Protein AF-A0AAV0USW1-F1 (afdb_monomer)

Radius of gyration: 20.52 Å; Cα contacts (8 Å, |Δi|>4): 85; chains: 1; bound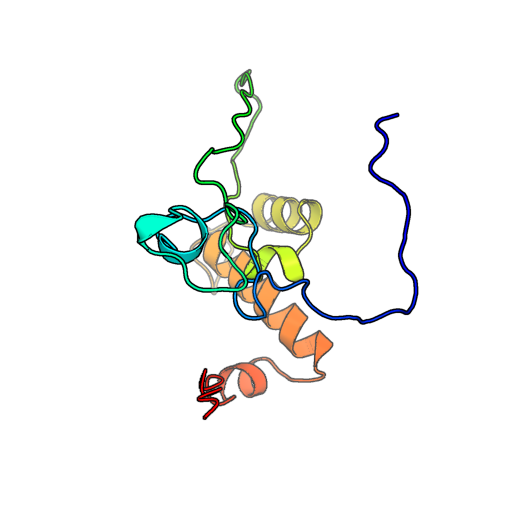ing box: 44×42×53 Å

Foldseek 3Di:
DDDPPDDDDDDDPDQDADVVPHSDQEDPDPVCQADLVNHDPPRSHNRHDPDDDDDDDDDPPPDDDDDDDDCLLCVQAPPVNLVVLVVPDDCVPDPDDNDSVVVSVVVSLCSVCVVVVHDSVVSVPDDDPPPDPPDD

pLDDT: mean 76.7, std 19.12, range [31.19, 97.0]

Solvent-accessible surface area (backbone atoms only — not comparable to full-atom values): 9168 Å² total; per-residue (Å²): 138,76,96,79,87,74,85,82,84,78,92,66,95,62,82,72,42,50,95,80,72,41,75,58,61,58,53,85,75,67,52,42,36,51,37,54,92,62,26,56,91,89,44,57,56,66,68,42,42,75,78,77,89,84,83,89,80,87,82,88,75,81,77,89,82,84,91,85,77,59,62,86,44,58,79,70,39,51,74,67,55,52,51,51,53,53,74,67,60,47,59,91,78,42,90,86,44,82,44,63,68,56,48,52,52,48,54,32,50,47,51,50,16,56,73,72,76,39,52,64,70,55,55,72,65,49,76,77,79,74,91,71,83,80,76,130

Secondary structure (DSSP, 8-state):
--TT-----S---S---BTTTBS-SB-S--GGGT-GGG--TT--S--SB-PPPP------S---------HHHHTTS-HHHHHHHHHH--TTT-SS-SSHHHHHHHHHHHHHHHHTT--HHHHHHSPP--------

Organism: NCBI:txid86335

Mean predicted aligned error: 12.47 Å

Structure (mmCIF, N/CA/C/O backbone):
data_AF-A0AAV0USW1-F1
#
_entry.id   AF-A0AAV0USW1-F1
#
loop_
_atom_site.group_PDB
_atom_site.id
_atom_site.type_symbol
_atom_site.label_atom_id
_atom_site.label_alt_id
_atom_site.label_comp_id
_atom_site.label_asym_id
_atom_site.label_entity_id
_atom_site.label_seq_id
_atom_site.pdbx_PDB_ins_code
_atom_site.Cartn_x
_atom_site.Cartn_y
_atom_site.Cartn_z
_atom_site.occupancy
_atom_site.B_iso_or_equiv
_atom_site.auth_seq_id
_atom_site.auth_comp_id
_atom_site.auth_asym_id
_atom_site.auth_atom_id
_atom_site.pdbx_PDB_model_num
ATOM 1 N N . MET A 1 1 ? -10.565 -3.787 -27.852 1.00 31.19 1 MET A N 1
ATOM 2 C CA . MET A 1 1 ? -9.927 -5.054 -27.437 1.00 31.19 1 MET A CA 1
ATOM 3 C C . MET A 1 1 ? -8.551 -5.078 -28.086 1.00 31.19 1 MET A C 1
ATOM 5 O O . MET A 1 1 ? -8.477 -5.213 -29.302 1.00 31.19 1 MET A O 1
ATOM 9 N N . SER A 1 2 ? -7.507 -4.747 -27.318 1.00 33.12 2 SER A N 1
ATOM 10 C CA . SER A 1 2 ? -6.118 -4.678 -27.805 1.00 33.12 2 SER A CA 1
ATOM 11 C C . SER A 1 2 ? -5.490 -6.071 -27.781 1.00 33.12 2 SER A C 1
ATOM 13 O O . SER A 1 2 ? -5.895 -6.920 -26.994 1.00 33.12 2 SER A O 1
ATOM 15 N N . LYS A 1 3 ? -4.544 -6.309 -28.684 1.00 37.09 3 LYS A N 1
ATOM 16 C CA . LYS A 1 3 ? -4.068 -7.619 -29.154 1.00 37.09 3 LYS A CA 1
ATOM 17 C C . LYS A 1 3 ? -3.085 -8.355 -28.223 1.00 37.09 3 LYS A C 1
ATOM 19 O O . LYS A 1 3 ? -2.380 -9.237 -28.701 1.00 37.09 3 LYS A O 1
ATOM 24 N N . ASP A 1 4 ? -3.078 -8.063 -26.926 1.00 45.19 4 ASP A N 1
ATOM 25 C CA . ASP A 1 4 ? -2.042 -8.576 -26.010 1.00 45.19 4 ASP A CA 1
ATOM 26 C C . ASP A 1 4 ? -2.502 -9.742 -25.108 1.00 45.19 4 ASP A C 1
ATOM 28 O O . ASP A 1 4 ? -1.702 -10.288 -24.353 1.00 45.19 4 ASP A O 1
ATOM 32 N N . ASP A 1 5 ? -3.752 -10.200 -25.243 1.00 50.03 5 ASP A N 1
ATOM 33 C CA . ASP A 1 5 ? -4.321 -11.305 -24.450 1.00 50.03 5 ASP A CA 1
ATOM 34 C C . ASP A 1 5 ? -4.258 -12.673 -25.165 1.00 50.03 5 ASP A C 1
ATOM 36 O O . ASP A 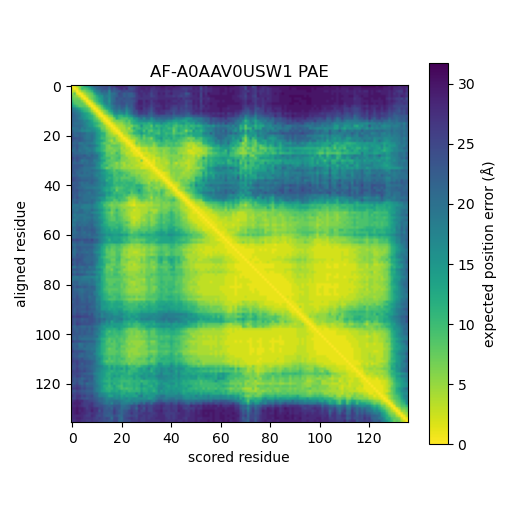1 5 ? -5.271 -13.363 -25.307 1.00 50.03 5 ASP A O 1
ATOM 40 N N . GLN A 1 6 ? -3.079 -13.113 -25.621 1.00 38.56 6 GLN A N 1
ATOM 41 C CA . GLN A 1 6 ? -2.879 -14.533 -25.958 1.00 38.56 6 GLN A CA 1
ATOM 42 C C . GLN A 1 6 ? -1.818 -15.195 -25.077 1.00 38.56 6 GLN A C 1
ATOM 44 O O . GLN A 1 6 ? -0.637 -14.860 -25.082 1.00 38.56 6 GLN A O 1
ATOM 49 N N . ALA A 1 7 ? -2.329 -16.151 -24.306 1.00 47.06 7 ALA A N 1
ATOM 50 C CA . ALA A 1 7 ? -1.695 -16.938 -23.270 1.00 47.06 7 ALA A CA 1
ATOM 51 C C . ALA A 1 7 ? -0.557 -17.848 -23.757 1.00 47.06 7 ALA A C 1
ATOM 53 O O . ALA A 1 7 ? -0.649 -18.491 -24.800 1.00 47.06 7 ALA A O 1
ATOM 54 N N . THR A 1 8 ? 0.423 -18.052 -22.879 1.00 35.53 8 THR A N 1
ATOM 55 C CA . THR A 1 8 ? 1.119 -19.339 -22.750 1.00 35.53 8 THR A CA 1
ATOM 56 C C . THR A 1 8 ? 0.731 -19.956 -21.415 1.00 35.53 8 THR A C 1
ATOM 58 O O . THR A 1 8 ? 0.905 -19.338 -20.366 1.00 35.53 8 THR A O 1
ATOM 61 N N . GLY A 1 9 ? 0.131 -21.143 -21.496 1.00 36.66 9 GLY A N 1
ATOM 62 C CA . GLY A 1 9 ? -0.351 -21.926 -20.369 1.00 36.66 9 GLY A CA 1
ATOM 63 C C . GLY A 1 9 ? 0.747 -22.590 -19.536 1.00 36.66 9 GLY A C 1
ATOM 64 O O . GLY A 1 9 ? 1.938 -22.410 -19.772 1.00 36.66 9 GLY A O 1
ATOM 65 N N . ALA A 1 10 ? 0.267 -23.411 -18.601 1.00 35.00 10 ALA A N 1
ATOM 66 C CA . ALA A 1 10 ? 0.944 -24.022 -17.457 1.00 35.00 10 ALA A CA 1
ATOM 67 C C . ALA A 1 10 ? 1.095 -23.071 -16.258 1.00 35.00 10 ALA A C 1
ATOM 69 O O . ALA A 1 10 ? 1.888 -22.134 -16.254 1.00 35.00 10 ALA A O 1
ATOM 70 N N . GLY A 1 11 ? 0.282 -23.340 -15.232 1.00 39.38 11 GLY A N 1
ATOM 71 C CA . GLY A 1 11 ? 0.249 -22.628 -13.962 1.00 39.38 11 GLY A CA 1
ATOM 72 C C . GLY A 1 11 ? 1.572 -22.720 -13.215 1.00 39.38 11 GLY A C 1
ATOM 73 O O . GLY A 1 11 ? 1.775 -23.606 -12.391 1.00 39.38 11 GLY A O 1
ATOM 74 N N . VAL A 1 12 ? 2.449 -21.759 -13.477 1.00 39.44 12 VAL A N 1
ATOM 75 C CA . VAL A 1 12 ? 3.525 -21.397 -12.566 1.00 39.44 12 VAL A CA 1
ATOM 76 C C . VAL A 1 12 ? 2.952 -20.316 -11.659 1.00 39.44 12 VAL A C 1
ATOM 78 O O . VAL A 1 12 ? 2.784 -19.170 -12.072 1.00 39.44 12 VAL A O 1
ATOM 81 N N . ILE A 1 13 ? 2.618 -20.688 -10.422 1.00 43.03 13 ILE A N 1
ATOM 82 C CA . ILE A 1 13 ? 2.372 -19.732 -9.338 1.00 43.03 13 ILE A CA 1
ATOM 83 C C . ILE A 1 13 ? 3.746 -19.145 -8.985 1.00 43.03 13 ILE A C 1
ATOM 85 O O . ILE A 1 13 ? 4.427 -19.601 -8.074 1.00 43.03 13 ILE A O 1
ATOM 89 N N . GLY A 1 14 ? 4.224 -18.216 -9.807 1.00 51.25 14 GLY A N 1
ATOM 90 C CA . GLY A 1 14 ? 5.539 -17.612 -9.676 1.00 51.25 14 GLY A CA 1
ATOM 91 C C . GLY A 1 14 ? 5.514 -16.184 -10.190 1.00 51.25 14 GLY A C 1
ATOM 92 O O . GLY A 1 14 ? 4.881 -15.879 -11.199 1.00 51.25 14 GLY A O 1
ATOM 93 N N . VAL A 1 15 ? 6.201 -15.294 -9.475 1.00 52.44 15 VAL A N 1
ATOM 94 C CA . VAL A 1 15 ? 6.327 -13.889 -9.865 1.00 52.44 15 VAL A CA 1
ATOM 95 C C . VAL A 1 15 ? 7.053 -13.821 -11.208 1.00 52.44 15 VAL A C 1
ATOM 97 O O . VAL A 1 15 ? 8.164 -14.338 -11.344 1.00 52.44 15 VAL A O 1
ATOM 100 N N . LYS A 1 16 ? 6.441 -13.186 -12.211 1.00 58.69 16 LYS A N 1
ATOM 101 C CA . LYS A 1 16 ? 7.072 -12.977 -13.519 1.00 58.69 16 LYS A CA 1
ATOM 102 C C . LYS A 1 16 ? 8.250 -12.014 -13.348 1.00 58.69 16 LYS A C 1
ATOM 104 O O . LYS A 1 16 ? 8.055 -10.812 -13.200 1.00 58.69 16 LYS A O 1
ATOM 109 N N . ARG A 1 17 ? 9.474 -12.549 -13.346 1.00 66.50 17 ARG A N 1
ATOM 110 C CA . ARG A 1 17 ? 10.710 -11.768 -13.205 1.00 66.50 17 ARG A CA 1
ATOM 111 C C . ARG A 1 17 ? 11.287 -11.392 -14.567 1.00 66.50 17 ARG A C 1
ATOM 113 O O . ARG A 1 17 ? 11.530 -12.246 -15.415 1.00 66.50 17 ARG A O 1
ATOM 120 N N . ILE A 1 18 ? 11.561 -10.111 -14.751 1.00 60.16 18 ILE A N 1
ATOM 121 C CA . ILE A 1 18 ? 12.366 -9.563 -15.837 1.00 60.16 18 ILE A CA 1
ATOM 122 C C . ILE A 1 18 ? 13.824 -9.935 -15.593 1.00 60.16 18 ILE A C 1
ATOM 124 O O . ILE A 1 18 ? 14.333 -9.792 -14.480 1.00 60.16 18 ILE A O 1
ATOM 128 N N . ALA A 1 19 ? 14.494 -10.430 -16.635 1.00 58.25 19 ALA A N 1
ATOM 129 C CA . ALA A 1 19 ? 15.890 -10.857 -16.564 1.00 58.25 19 ALA A CA 1
ATOM 130 C C . ALA A 1 19 ? 16.190 -11.899 -15.464 1.00 58.25 19 ALA A C 1
ATOM 132 O O . ALA A 1 19 ? 17.321 -12.009 -15.007 1.00 58.25 19 ALA A O 1
ATOM 133 N N . GLY A 1 20 ? 15.174 -12.638 -15.001 1.00 60.59 20 GLY A N 1
ATOM 134 C CA . GLY A 1 20 ? 15.296 -13.587 -13.889 1.00 60.59 20 GLY A CA 1
ATOM 135 C C . GLY A 1 20 ? 15.438 -12.946 -12.502 1.00 60.59 20 GLY A C 1
ATOM 136 O O . GLY A 1 20 ? 15.381 -13.661 -11.509 1.00 60.59 20 GLY A O 1
ATOM 137 N N . SER A 1 21 ? 15.549 -11.617 -12.402 1.00 61.88 21 SER A N 1
ATOM 138 C CA . SER A 1 21 ? 15.850 -10.923 -11.142 1.00 61.88 21 SER A CA 1
ATOM 139 C C . SER A 1 21 ? 14.747 -9.947 -10.724 1.00 61.88 21 SER A C 1
ATOM 141 O O . SER A 1 21 ? 14.251 -10.011 -9.595 1.00 61.88 21 SER A O 1
ATOM 143 N N . LEU A 1 22 ? 14.275 -9.100 -11.641 1.00 67.44 22 LEU A N 1
ATOM 144 C CA . LEU A 1 22 ? 13.428 -7.961 -11.298 1.00 67.44 22 LEU A CA 1
ATOM 145 C C . LEU A 1 22 ? 11.937 -8.292 -11.430 1.00 67.44 22 LEU A C 1
ATOM 147 O O . LEU A 1 22 ? 11.446 -8.572 -12.516 1.00 67.44 22 LEU A O 1
ATOM 151 N N . ALA A 1 23 ? 11.185 -8.211 -10.336 1.00 69.69 23 ALA A N 1
ATOM 152 C CA . ALA A 1 23 ? 9.741 -8.474 -10.322 1.00 69.69 23 ALA A CA 1
ATOM 153 C C . ALA A 1 23 ? 8.875 -7.312 -10.863 1.00 69.69 23 ALA A C 1
ATOM 155 O O . ALA A 1 23 ? 7.651 -7.416 -10.887 1.00 69.69 23 ALA A O 1
ATOM 156 N N . MET A 1 24 ? 9.488 -6.200 -11.284 1.00 69.50 24 MET A N 1
ATOM 157 C CA . MET A 1 24 ? 8.799 -4.962 -11.658 1.00 69.50 24 MET A CA 1
ATOM 158 C C . MET A 1 24 ? 9.199 -4.484 -13.057 1.00 69.50 24 MET A C 1
ATOM 160 O O . MET A 1 24 ? 10.378 -4.340 -13.356 1.00 69.50 24 MET A O 1
ATOM 164 N N . ALA A 1 25 ? 8.217 -4.150 -13.899 1.00 73.12 25 ALA A N 1
ATOM 165 C CA . ALA A 1 25 ? 8.450 -3.579 -15.235 1.00 73.12 25 ALA A CA 1
ATOM 166 C C . ALA A 1 25 ? 8.737 -2.068 -15.235 1.00 73.12 25 ALA A C 1
ATOM 168 O O . ALA A 1 25 ? 9.056 -1.485 -16.275 1.00 73.12 25 ALA A O 1
ATOM 169 N N . ARG A 1 26 ? 8.620 -1.422 -14.071 1.00 80.25 26 ARG A N 1
ATOM 170 C CA . ARG A 1 26 ? 8.899 0.001 -13.871 1.00 80.25 26 ARG A CA 1
ATOM 171 C C . ARG A 1 26 ? 9.695 0.177 -12.590 1.00 80.25 26 ARG A C 1
ATOM 173 O O . ARG A 1 26 ? 9.285 -0.329 -11.552 1.00 80.25 26 ARG A O 1
ATOM 180 N N . ALA A 1 27 ? 10.804 0.894 -12.665 1.00 80.00 27 ALA A N 1
ATOM 181 C CA . ALA A 1 27 ? 11.651 1.181 -11.512 1.00 80.00 27 ALA A CA 1
ATOM 182 C C . ALA A 1 27 ? 12.490 2.425 -11.794 1.00 80.00 27 ALA A C 1
ATOM 184 O O . ALA A 1 27 ? 12.796 2.698 -12.954 1.00 80.00 27 ALA A O 1
ATOM 185 N N . PHE A 1 28 ? 12.916 3.153 -10.764 1.00 77.12 28 PHE A N 1
ATOM 186 C CA . PHE A 1 28 ? 14.066 4.058 -10.870 1.00 77.12 28 PHE A CA 1
ATOM 187 C C . PHE A 1 28 ? 15.369 3.247 -10.761 1.00 77.12 28 PHE A C 1
ATOM 189 O O . PHE A 1 28 ? 15.374 2.189 -10.150 1.00 77.12 28 PHE A O 1
ATOM 196 N N . GLY A 1 29 ? 16.473 3.701 -11.365 1.00 79.25 29 GLY A N 1
ATOM 197 C CA . GLY A 1 29 ? 17.731 2.930 -11.370 1.00 79.25 29 GLY A CA 1
ATOM 198 C C . GLY A 1 29 ? 17.793 1.889 -12.494 1.00 79.25 29 GLY A C 1
ATOM 199 O O . GLY A 1 29 ? 17.428 2.221 -13.618 1.00 79.25 29 GLY A O 1
ATOM 200 N N . ASP A 1 30 ? 18.276 0.670 -12.230 1.00 79.88 30 ASP A N 1
ATOM 201 C CA . ASP A 1 30 ? 18.354 -0.458 -13.186 1.00 79.88 30 ASP A CA 1
ATOM 202 C C . ASP A 1 30 ? 18.850 -0.084 -14.592 1.00 79.88 30 ASP A C 1
ATOM 204 O O . ASP A 1 30 ? 18.302 -0.500 -15.614 1.00 79.88 30 ASP A O 1
ATOM 208 N N . PHE A 1 31 ? 19.893 0.750 -14.664 1.00 77.19 31 PHE A N 1
ATOM 209 C CA . PHE A 1 31 ? 20.365 1.318 -15.931 1.00 77.19 31 PHE A CA 1
ATOM 210 C C . PHE A 1 31 ? 20.812 0.255 -16.941 1.00 77.19 31 PHE A C 1
ATOM 212 O O . PHE A 1 31 ? 20.662 0.460 -18.146 1.00 77.19 31 PHE A O 1
ATOM 219 N N . TYR A 1 32 ? 21.300 -0.890 -16.458 1.00 72.31 32 TYR A N 1
ATOM 220 C CA . TYR A 1 32 ? 21.679 -2.034 -17.290 1.00 72.31 32 TYR A CA 1
ATOM 221 C C . TYR A 1 32 ? 20.484 -2.670 -18.025 1.00 72.31 32 TYR A C 1
ATOM 223 O O . TYR A 1 32 ? 20.682 -3.322 -19.043 1.00 72.31 32 TYR A O 1
ATOM 231 N N . LEU A 1 33 ? 19.245 -2.432 -17.571 1.00 69.50 33 LEU A N 1
ATOM 232 C CA . LEU A 1 33 ? 18.004 -2.876 -18.225 1.00 69.50 33 LEU A CA 1
ATOM 233 C C . LEU A 1 33 ? 17.351 -1.794 -19.101 1.00 69.50 33 LEU A C 1
ATOM 235 O O . LEU A 1 33 ? 16.282 -2.032 -19.665 1.00 69.50 33 LEU A O 1
ATOM 239 N N . LYS A 1 34 ? 17.963 -0.604 -19.196 1.00 73.56 34 LYS A N 1
ATOM 240 C CA . LYS A 1 34 ? 17.398 0.596 -19.850 1.00 73.56 34 LYS A CA 1
ATOM 241 C C . LYS A 1 34 ? 18.286 1.162 -20.950 1.00 73.56 34 LYS A C 1
ATOM 243 O O . LYS A 1 34 ? 17.791 1.642 -21.965 1.00 73.56 34 LYS A O 1
ATOM 248 N N . CYS A 1 35 ? 19.600 1.124 -20.741 1.00 71.62 35 CYS A N 1
ATOM 249 C CA . CYS A 1 35 ? 20.589 1.730 -21.619 1.00 71.62 35 CYS A CA 1
ATOM 250 C C . CYS A 1 35 ? 21.404 0.641 -22.329 1.00 71.62 35 CYS A C 1
ATOM 252 O O . CYS A 1 35 ? 22.192 -0.033 -21.666 1.00 71.62 35 CYS A O 1
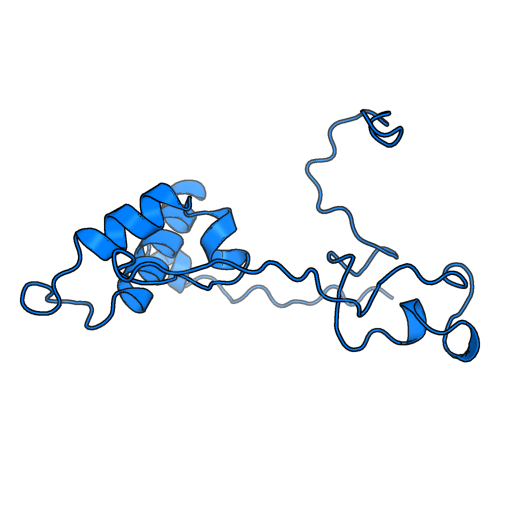ATOM 254 N N . PRO A 1 36 ? 21.343 0.527 -23.671 1.00 69.38 36 PRO A N 1
ATOM 255 C CA . PRO A 1 36 ? 22.130 -0.459 -24.418 1.00 69.38 36 PRO A CA 1
ATOM 256 C C . PRO A 1 36 ? 23.645 -0.359 -24.174 1.00 69.38 36 PRO A C 1
ATOM 258 O O . PRO A 1 36 ? 24.338 -1.366 -24.188 1.00 69.38 36 PRO A O 1
ATOM 261 N N . LYS A 1 37 ? 24.158 0.848 -23.886 1.00 75.06 37 LYS A N 1
ATOM 262 C CA . LYS A 1 37 ? 25.578 1.096 -23.559 1.00 75.06 37 LYS A CA 1
ATOM 263 C C . LYS A 1 37 ? 26.023 0.507 -22.216 1.00 75.06 37 LYS A C 1
ATOM 265 O O . LYS A 1 37 ? 27.216 0.338 -22.002 1.00 75.06 37 LYS A O 1
ATOM 270 N N . LEU A 1 38 ? 25.077 0.268 -21.311 1.00 71.56 38 LEU A N 1
ATOM 271 C CA . LEU A 1 38 ? 25.307 -0.301 -19.981 1.00 71.56 38 LEU A CA 1
ATOM 272 C C . LEU A 1 38 ? 24.738 -1.725 -19.875 1.00 71.56 38 LEU A C 1
ATOM 274 O O . LEU A 1 38 ? 24.770 -2.315 -18.800 1.00 71.56 38 LEU A O 1
ATOM 278 N N . SER A 1 39 ? 24.201 -2.258 -20.977 1.00 72.25 39 SER A N 1
ATOM 279 C CA . SER A 1 39 ? 23.560 -3.565 -21.041 1.00 72.25 39 SER A CA 1
ATOM 280 C C . SER A 1 39 ? 24.477 -4.598 -21.691 1.00 72.25 39 SER A C 1
ATOM 282 O O . SER A 1 39 ? 25.237 -4.293 -22.609 1.00 72.25 39 SER A O 1
ATOM 284 N N . SER A 1 40 ? 24.386 -5.838 -21.219 1.00 70.62 40 SER A N 1
ATOM 285 C CA . SER A 1 40 ? 25.088 -6.999 -21.770 1.00 70.62 40 SER A CA 1
ATOM 286 C C . SER A 1 40 ? 24.078 -7.999 -22.331 1.00 70.62 40 SER A C 1
ATOM 288 O O . SER A 1 40 ? 22.930 -8.056 -21.887 1.00 70.62 40 SER A O 1
ATOM 290 N N . THR A 1 41 ? 24.485 -8.793 -23.324 1.00 65.00 41 THR A N 1
ATOM 291 C CA . THR A 1 41 ? 23.644 -9.863 -23.883 1.00 65.00 41 THR A CA 1
ATOM 292 C C . THR A 1 41 ? 23.161 -10.789 -22.761 1.00 65.00 41 THR A C 1
ATOM 294 O O . THR A 1 41 ? 24.002 -11.222 -21.971 1.00 65.00 41 THR A O 1
ATOM 297 N N . PRO A 1 42 ? 21.856 -11.111 -22.669 1.00 64.38 42 PRO A N 1
ATOM 298 C CA . PRO A 1 42 ? 20.798 -10.928 -23.676 1.00 64.38 42 PRO A CA 1
ATOM 299 C C . PRO A 1 42 ? 19.934 -9.648 -23.551 1.00 64.38 42 PRO A C 1
ATOM 301 O O . PRO A 1 42 ? 19.026 -9.458 -24.354 1.00 64.38 42 PRO A O 1
ATOM 304 N N . PHE A 1 43 ? 20.180 -8.749 -22.594 1.00 63.25 43 PHE A N 1
ATOM 305 C CA . PHE A 1 43 ? 19.245 -7.667 -22.219 1.00 63.25 43 PHE A CA 1
ATOM 306 C C . PHE A 1 43 ? 19.421 -6.355 -22.999 1.00 63.25 43 PHE A C 1
ATOM 308 O O . PHE A 1 43 ? 19.176 -5.268 -22.473 1.00 63.25 43 PHE A O 1
ATOM 315 N N . GLN A 1 44 ? 19.853 -6.425 -24.261 1.00 61.25 44 GLN A N 1
ATOM 316 C CA . GLN A 1 44 ? 20.189 -5.237 -25.063 1.00 61.25 44 GLN A CA 1
ATOM 317 C C . GLN A 1 44 ? 18.982 -4.348 -25.416 1.00 61.25 44 GLN A C 1
ATOM 319 O O . GLN A 1 44 ? 19.165 -3.234 -25.909 1.00 61.25 44 GLN A O 1
ATOM 324 N N . GLN A 1 45 ? 17.758 -4.814 -25.157 1.00 62.50 45 GLN A N 1
ATOM 325 C CA . GLN A 1 45 ? 16.528 -4.045 -25.322 1.00 62.50 45 GLN A CA 1
ATOM 326 C C . GLN A 1 45 ? 16.023 -3.531 -23.971 1.00 62.50 45 GLN A C 1
ATOM 328 O O . GLN A 1 45 ? 16.068 -4.240 -22.964 1.00 62.50 45 GLN A O 1
ATOM 333 N N . SER A 1 46 ? 15.519 -2.292 -23.964 1.00 62.97 46 SER A N 1
ATOM 334 C CA . SER A 1 46 ? 14.951 -1.676 -22.764 1.00 62.97 46 SER A CA 1
ATOM 335 C C . SER A 1 46 ? 13.766 -2.505 -22.273 1.00 62.97 46 SER A C 1
ATOM 337 O O . SER A 1 46 ? 12.730 -2.562 -22.932 1.00 62.97 46 SER A O 1
ATOM 339 N N . THR A 1 47 ? 13.942 -3.186 -21.141 1.00 73.31 47 THR A N 1
ATOM 340 C CA . THR A 1 47 ? 12.931 -4.103 -20.587 1.00 73.31 47 THR A CA 1
ATOM 341 C C . THR A 1 47 ? 12.188 -3.478 -19.400 1.00 73.31 47 THR A C 1
ATOM 343 O O . THR A 1 47 ? 11.153 -3.982 -18.973 1.00 73.31 47 THR A O 1
ATOM 346 N N . VAL A 1 48 ? 12.684 -2.349 -18.881 1.00 77.75 48 VAL A N 1
ATOM 347 C CA . VAL A 1 48 ? 12.122 -1.620 -17.736 1.00 77.75 48 VAL A CA 1
ATOM 348 C C . VAL A 1 48 ? 11.973 -0.152 -18.116 1.00 77.75 48 VAL A C 1
ATOM 350 O O . VAL A 1 48 ? 12.907 0.439 -18.647 1.00 77.75 48 VAL A O 1
ATOM 353 N N . THR A 1 49 ? 10.834 0.473 -17.819 1.00 78.38 49 THR A N 1
ATOM 354 C CA . THR A 1 49 ? 10.630 1.911 -18.083 1.00 78.38 49 THR A CA 1
ATOM 355 C C . THR A 1 49 ? 10.717 2.758 -16.809 1.00 78.38 49 THR A C 1
ATOM 357 O O . THR A 1 49 ? 10.457 2.287 -15.702 1.00 78.38 49 THR A O 1
ATOM 360 N N . LEU A 1 50 ? 11.121 4.019 -16.975 1.00 81.75 50 LEU A N 1
ATOM 361 C CA . LEU A 1 50 ? 11.101 5.064 -15.942 1.00 81.75 50 LEU A CA 1
ATOM 362 C C . LEU A 1 50 ? 9.808 5.887 -15.976 1.00 81.75 50 LEU A C 1
ATOM 364 O O . LEU A 1 50 ? 9.565 6.680 -15.070 1.00 81.75 50 LEU A O 1
ATOM 368 N N . GLU A 1 51 ? 9.005 5.740 -17.028 1.00 83.56 51 GLU A N 1
ATOM 369 C CA . GLU A 1 51 ? 7.815 6.558 -17.219 1.00 83.56 51 GLU A CA 1
ATOM 370 C C . GLU A 1 51 ? 6.740 6.189 -16.187 1.00 83.56 51 GLU A C 1
ATOM 372 O O . GLU A 1 51 ? 6.344 5.016 -16.103 1.00 83.56 51 GLU A O 1
ATOM 377 N N . PRO A 1 52 ? 6.244 7.158 -15.397 1.00 85.50 52 PRO A N 1
ATOM 378 C CA . PRO A 1 52 ? 5.148 6.913 -14.475 1.00 85.50 52 PRO A CA 1
ATOM 379 C C . PRO A 1 52 ? 3.821 6.789 -15.231 1.00 85.50 52 PRO A C 1
ATOM 381 O O . PRO A 1 52 ? 3.623 7.392 -16.285 1.00 85.50 52 PRO A O 1
ATOM 384 N N . SER A 1 53 ? 2.879 6.041 -14.658 1.00 86.69 53 SER A N 1
ATOM 385 C CA . SER A 1 53 ? 1.473 6.138 -15.056 1.00 86.69 53 SER A CA 1
ATOM 386 C C . SER A 1 53 ? 0.847 7.310 -14.309 1.00 86.69 53 SER A C 1
ATOM 388 O O . SER A 1 53 ? 0.861 7.323 -13.079 1.00 86.69 53 SER A O 1
ATOM 390 N N . ILE A 1 54 ? 0.324 8.295 -15.036 1.00 91.38 54 ILE A N 1
ATOM 391 C CA . ILE A 1 54 ? -0.287 9.490 -14.448 1.00 91.38 54 ILE A CA 1
ATOM 392 C C . ILE A 1 54 ? -1.805 9.341 -14.514 1.00 91.38 54 ILE A C 1
ATOM 394 O O . ILE A 1 54 ? -2.372 9.048 -15.564 1.00 91.38 54 ILE A O 1
ATOM 398 N N . THR A 1 55 ? -2.475 9.550 -13.386 1.00 91.94 55 THR A N 1
ATOM 399 C CA . THR A 1 55 ? -3.936 9.585 -13.301 1.00 91.94 55 THR A CA 1
ATOM 400 C C . THR A 1 55 ? -4.338 10.797 -12.480 1.00 91.94 55 THR A C 1
ATOM 402 O O . THR A 1 55 ? -3.826 11.006 -11.382 1.00 91.94 55 THR A O 1
ATOM 405 N N . THR A 1 56 ? -5.239 11.609 -13.028 1.00 93.12 56 THR A N 1
ATOM 406 C CA . THR A 1 56 ? -5.767 12.802 -12.366 1.00 93.12 56 THR A CA 1
ATOM 407 C C . THR A 1 56 ? -7.154 12.491 -11.828 1.00 93.12 56 THR A C 1
ATOM 409 O O . THR A 1 56 ? -8.025 12.058 -12.579 1.00 93.12 56 THR A O 1
ATOM 412 N N . VAL A 1 57 ? -7.352 12.720 -10.532 1.00 91.50 57 VAL A N 1
ATOM 413 C CA . VAL A 1 57 ? -8.645 12.581 -9.859 1.00 91.50 57 VAL A CA 1
ATOM 414 C C . VAL A 1 57 ? -9.068 13.964 -9.385 1.00 91.50 57 VAL A C 1
ATOM 416 O O . VAL A 1 57 ? -8.317 14.627 -8.669 1.00 91.50 57 VAL A O 1
ATOM 419 N N . TYR A 1 58 ? -10.246 14.411 -9.817 1.00 93.31 58 TYR A N 1
ATOM 420 C CA . TYR A 1 58 ? -10.842 15.660 -9.355 1.00 93.31 58 TYR A CA 1
ATOM 421 C C . TYR A 1 58 ? -11.591 15.389 -8.055 1.00 93.31 58 TYR A C 1
ATOM 423 O O . TYR A 1 58 ? -12.505 14.572 -8.049 1.00 93.31 58 TYR A O 1
ATOM 431 N N . MET A 1 59 ? -11.174 16.056 -6.981 1.00 92.75 59 MET A N 1
ATOM 432 C CA . MET A 1 59 ? -11.795 15.930 -5.664 1.00 92.75 59 MET A CA 1
ATOM 433 C C . MET A 1 59 ? -12.915 16.956 -5.529 1.00 92.75 59 MET A C 1
ATOM 435 O O . MET A 1 59 ? -12.718 18.126 -5.868 1.00 92.75 59 MET A O 1
ATOM 439 N N . ASP A 1 60 ? -14.067 16.527 -5.024 1.00 93.50 60 ASP A N 1
ATOM 440 C CA . ASP A 1 60 ? -15.200 17.411 -4.725 1.00 93.50 60 ASP A CA 1
ATOM 441 C C . ASP A 1 60 ? -15.297 17.771 -3.231 1.00 93.50 60 ASP A C 1
ATOM 443 O O . ASP A 1 60 ? -16.149 18.568 -2.834 1.00 93.50 60 ASP A O 1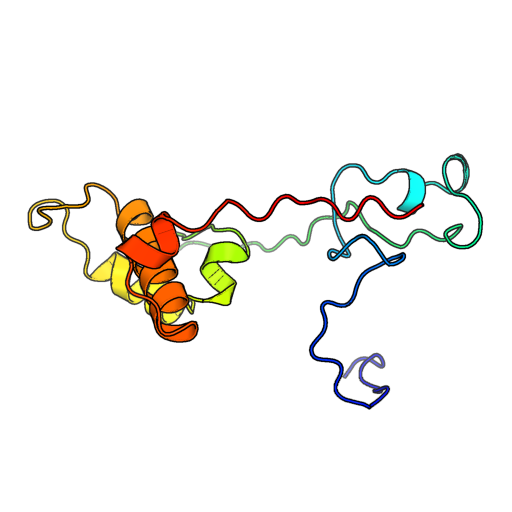
ATOM 447 N N . GLY A 1 61 ? -14.392 17.226 -2.409 1.00 91.81 61 GLY A N 1
ATOM 448 C CA . GLY A 1 61 ? -14.338 17.448 -0.967 1.00 91.81 61 GLY A CA 1
ATOM 449 C C . GLY A 1 61 ? -15.157 16.441 -0.159 1.00 91.81 61 GLY A C 1
ATOM 450 O O . GLY A 1 61 ? -15.198 16.545 1.067 1.00 91.81 61 GLY A O 1
ATOM 451 N N . SER A 1 62 ? -15.795 15.463 -0.809 1.00 93.44 62 SER A N 1
ATOM 452 C CA . SER A 1 62 ? -16.451 14.333 -0.140 1.00 93.44 62 SER A CA 1
ATOM 453 C C . SER A 1 62 ? -15.463 13.246 0.301 1.00 93.44 62 SER A C 1
ATOM 455 O O . SER A 1 62 ? -15.784 12.411 1.156 1.00 93.44 62 SER A O 1
ATOM 457 N N . GLU A 1 63 ? -14.250 13.249 -0.255 1.00 91.12 63 GLU A N 1
ATOM 458 C CA . GLU A 1 63 ? -13.215 12.274 0.050 1.00 91.12 63 GLU A CA 1
ATOM 459 C C . GLU A 1 63 ? -12.674 12.456 1.476 1.00 91.12 63 GLU A C 1
ATOM 461 O O . GLU A 1 63 ? -12.298 13.549 1.893 1.00 91.12 63 GLU A O 1
ATOM 466 N N . LYS A 1 64 ? -12.592 11.358 2.238 1.00 90.50 64 LYS A N 1
ATOM 467 C CA . LYS A 1 64 ? -12.133 11.396 3.639 1.00 90.50 64 LYS A CA 1
ATOM 468 C C . LYS A 1 64 ? -10.618 11.272 3.776 1.00 90.50 64 LYS A C 1
ATOM 470 O O . LYS A 1 64 ? -10.018 11.928 4.620 1.00 90.50 64 LYS A O 1
ATOM 475 N N . TYR A 1 65 ? -10.015 10.371 3.003 1.00 92.00 65 TYR A N 1
ATOM 476 C CA . TYR A 1 65 ? -8.591 10.050 3.057 1.00 92.00 65 TYR A CA 1
ATOM 477 C C . TYR A 1 65 ? -8.168 9.243 1.826 1.00 92.00 65 TYR A C 1
ATOM 479 O O . TYR A 1 65 ? -8.998 8.648 1.137 1.00 92.00 65 TYR A O 1
ATOM 487 N N . VAL A 1 66 ? -6.857 9.174 1.598 1.00 92.94 66 VAL A N 1
ATOM 488 C CA . VAL A 1 66 ? -6.222 8.273 0.632 1.00 92.94 66 VAL A CA 1
ATOM 489 C C . VAL A 1 66 ? -5.318 7.294 1.376 1.00 92.94 66 VAL A C 1
ATOM 491 O O . VAL A 1 66 ? -4.617 7.681 2.311 1.00 92.94 66 VAL A O 1
ATOM 494 N N . ILE A 1 67 ? -5.336 6.023 0.971 1.00 94.50 67 ILE A N 1
ATOM 495 C CA . ILE A 1 67 ? -4.425 5.002 1.497 1.00 94.50 67 ILE A CA 1
ATOM 496 C C . ILE A 1 67 ? -3.371 4.720 0.432 1.00 94.50 67 ILE A C 1
ATOM 498 O O . ILE A 1 67 ? -3.692 4.270 -0.665 1.00 94.50 67 ILE A O 1
ATOM 502 N N . LEU A 1 68 ? -2.111 4.975 0.774 1.00 94.25 68 LEU A N 1
ATOM 503 C CA . LEU A 1 68 ? -0.952 4.611 -0.032 1.00 94.25 68 LEU A CA 1
ATOM 504 C C . LEU A 1 68 ? -0.137 3.584 0.747 1.00 94.25 68 LEU A C 1
ATOM 506 O O . LEU A 1 68 ? 0.247 3.832 1.889 1.00 94.25 68 LEU A O 1
ATOM 510 N N . ALA A 1 69 ? 0.118 2.436 0.131 1.00 94.12 69 ALA A N 1
ATOM 511 C CA . ALA A 1 69 ? 0.917 1.367 0.714 1.00 94.12 69 ALA A CA 1
ATOM 512 C C . ALA A 1 69 ? 1.636 0.579 -0.385 1.00 94.12 69 ALA A C 1
ATOM 514 O O . ALA A 1 69 ? 1.256 0.656 -1.556 1.00 94.12 69 ALA A O 1
ATOM 515 N N . SER A 1 70 ? 2.679 -0.153 0.001 1.00 92.31 70 SER A N 1
ATOM 516 C CA . SER A 1 70 ? 3.374 -1.094 -0.878 1.00 92.31 70 SER A CA 1
ATOM 517 C C . SER A 1 70 ? 2.571 -2.385 -1.074 1.00 92.31 70 SER A C 1
ATOM 519 O O . SER A 1 70 ? 1.591 -2.638 -0.369 1.00 92.31 70 SER A O 1
ATOM 521 N N . ASP A 1 71 ? 3.029 -3.213 -2.012 1.00 88.88 71 ASP A N 1
ATOM 522 C CA . ASP A 1 71 ? 2.552 -4.583 -2.248 1.00 88.88 71 ASP A CA 1
ATOM 523 C C . ASP A 1 71 ? 2.418 -5.403 -0.958 1.00 88.88 71 ASP A C 1
ATOM 525 O O . ASP A 1 71 ? 1.379 -6.005 -0.744 1.00 88.88 71 ASP A O 1
ATOM 529 N N . GLY A 1 72 ? 3.361 -5.305 -0.018 1.00 89.94 72 GLY A N 1
ATOM 530 C CA . GLY A 1 72 ? 3.287 -6.043 1.249 1.00 89.94 72 GLY A CA 1
ATOM 531 C C . GLY A 1 72 ? 2.001 -5.837 2.072 1.00 89.94 72 GLY A C 1
ATOM 532 O O . GLY A 1 72 ? 1.632 -6.729 2.831 1.00 89.94 72 GLY A O 1
ATOM 533 N N . LEU A 1 73 ? 1.297 -4.701 1.932 1.00 94.75 73 LEU A N 1
ATOM 534 C CA . LEU A 1 73 ? -0.050 -4.542 2.500 1.00 94.75 73 LEU A CA 1
ATOM 535 C C . LEU A 1 73 ? -1.114 -5.128 1.563 1.00 94.75 73 LEU A C 1
ATOM 537 O O . LEU A 1 73 ? -1.984 -5.877 2.005 1.00 94.75 73 LEU A O 1
ATOM 541 N N . TRP A 1 74 ? -1.061 -4.754 0.284 1.00 94.69 74 TRP A N 1
ATOM 542 C CA . TRP A 1 74 ? -2.093 -5.068 -0.708 1.00 94.69 74 TRP A CA 1
ATOM 543 C C . TRP A 1 74 ? -2.141 -6.541 -1.122 1.00 94.69 74 TRP A C 1
ATOM 545 O O . TRP A 1 74 ? -3.182 -7.006 -1.578 1.00 94.69 74 TRP A O 1
ATOM 555 N N . ASP A 1 75 ? -1.057 -7.283 -0.912 1.00 92.31 75 ASP A N 1
ATOM 556 C CA . ASP A 1 75 ? -0.974 -8.724 -1.143 1.00 92.31 75 ASP A CA 1
ATOM 557 C C . ASP A 1 75 ? -1.867 -9.510 -0.172 1.00 92.31 75 ASP A C 1
ATOM 559 O O . ASP A 1 75 ? -2.265 -10.637 -0.465 1.00 92.31 75 ASP A O 1
ATOM 563 N N . VAL A 1 76 ? -2.203 -8.923 0.984 1.00 95.56 76 VAL A N 1
ATOM 564 C CA . VAL A 1 76 ? -2.961 -9.597 2.049 1.00 95.56 76 VAL A CA 1
ATOM 565 C C . VAL A 1 76 ? -4.240 -8.861 2.447 1.00 95.56 76 VAL A C 1
ATOM 567 O O . VAL A 1 76 ? -5.234 -9.505 2.787 1.00 95.56 76 VAL A O 1
ATOM 570 N N . ILE A 1 77 ? -4.276 -7.531 2.363 1.00 96.19 77 ILE A N 1
ATOM 571 C CA . ILE A 1 77 ? -5.456 -6.711 2.657 1.00 96.19 77 ILE A CA 1
ATOM 572 C C . ILE A 1 77 ? -6.043 -6.152 1.361 1.00 96.19 77 ILE A C 1
ATOM 574 O O . ILE A 1 77 ? -5.375 -5.458 0.599 1.00 96.19 77 ILE A O 1
ATOM 578 N N . THR A 1 78 ? -7.334 -6.392 1.137 1.00 97.00 78 THR A N 1
ATOM 579 C CA . THR A 1 78 ? -8.062 -5.809 0.004 1.00 97.00 78 THR A CA 1
ATOM 580 C C . THR A 1 78 ? -8.339 -4.313 0.224 1.00 97.00 78 THR A C 1
ATOM 582 O O . THR A 1 78 ? -8.484 -3.869 1.368 1.00 97.00 78 THR A O 1
ATOM 585 N N . PRO A 1 79 ? -8.502 -3.507 -0.845 1.00 95.75 79 PRO A N 1
ATOM 586 C CA . PRO A 1 79 ? -8.838 -2.086 -0.712 1.00 95.75 79 PRO A CA 1
ATOM 587 C C . PRO A 1 79 ? -10.081 -1.823 0.152 1.00 95.75 79 PRO A C 1
ATOM 589 O O . PRO A 1 79 ? -10.107 -0.883 0.944 1.00 95.75 79 PRO A O 1
ATOM 592 N N . GLN A 1 80 ? -11.104 -2.675 0.043 1.00 96.62 80 GLN A N 1
ATOM 593 C CA . GLN A 1 80 ? -12.343 -2.558 0.809 1.00 96.62 80 GLN A CA 1
ATOM 594 C C . GLN A 1 80 ? -12.130 -2.866 2.295 1.00 96.62 80 GLN A C 1
ATOM 596 O O . GLN A 1 80 ? -12.658 -2.145 3.141 1.00 96.62 80 GLN A O 1
ATOM 601 N N . GLU A 1 81 ? -11.339 -3.891 2.627 1.00 96.50 81 GLU A N 1
ATOM 602 C CA . GLU A 1 81 ? -10.950 -4.180 4.014 1.00 96.50 81 GLU A CA 1
ATOM 603 C C . GLU A 1 81 ? -10.151 -3.015 4.613 1.00 96.50 81 GLU A C 1
ATOM 605 O O . GLU A 1 81 ? -10.442 -2.588 5.730 1.00 96.50 81 GLU A O 1
ATOM 610 N N . ALA A 1 82 ? -9.202 -2.442 3.865 1.00 96.69 82 ALA A N 1
ATOM 611 C CA . ALA A 1 82 ? -8.400 -1.311 4.334 1.00 96.69 82 ALA A CA 1
ATOM 612 C C . ALA A 1 82 ? -9.268 -0.082 4.662 1.00 96.69 82 ALA A C 1
ATOM 614 O O . ALA A 1 82 ? -9.133 0.516 5.731 1.00 96.69 82 ALA A O 1
ATOM 615 N N . VAL A 1 83 ? -10.212 0.260 3.778 1.00 96.31 83 VAL A N 1
ATOM 616 C CA . VAL A 1 83 ? -11.188 1.340 4.005 1.00 96.31 83 VAL A CA 1
ATOM 617 C C . VAL A 1 83 ? -12.105 1.018 5.188 1.00 96.31 83 VAL A C 1
ATOM 619 O O . VAL A 1 83 ? -12.432 1.895 5.988 1.00 96.31 83 VAL A O 1
ATOM 622 N N . HIS A 1 84 ? -12.518 -0.240 5.342 1.00 96.31 84 HIS A N 1
ATOM 623 C CA . HIS A 1 84 ? -13.341 -0.664 6.471 1.00 96.31 84 HIS A CA 1
ATOM 624 C C . HIS A 1 84 ? -12.620 -0.481 7.812 1.00 96.31 84 HIS A C 1
ATOM 626 O O . HIS A 1 84 ? -13.199 0.080 8.743 1.00 96.31 84 HIS A O 1
ATOM 632 N N . ILE A 1 85 ? -11.356 -0.909 7.895 1.00 94.56 85 ILE A N 1
ATOM 633 C CA . ILE A 1 85 ? -10.503 -0.736 9.077 1.00 94.56 85 ILE A CA 1
ATOM 634 C C . ILE A 1 85 ? -10.321 0.755 9.376 1.00 94.56 85 ILE A C 1
ATOM 636 O O . ILE A 1 85 ? -10.559 1.182 10.504 1.00 94.56 85 ILE A O 1
ATOM 640 N N . GLY A 1 86 ? -9.980 1.558 8.363 1.00 94.00 86 GLY A N 1
ATOM 641 C CA . GLY A 1 86 ? -9.803 3.002 8.516 1.00 94.00 86 GLY A CA 1
ATOM 642 C C . GLY A 1 86 ? -11.062 3.716 9.007 1.00 94.00 86 GLY A C 1
ATOM 643 O O . GLY A 1 86 ? -10.981 4.560 9.892 1.00 94.00 86 GLY A O 1
ATOM 644 N N . ASN A 1 87 ? -12.238 3.341 8.498 1.00 94.12 87 ASN A N 1
ATOM 645 C CA . ASN A 1 87 ? -13.514 3.932 8.915 1.00 94.12 87 ASN A CA 1
ATOM 646 C C . ASN A 1 87 ? -13.953 3.529 10.329 1.00 94.12 87 ASN A C 1
ATOM 648 O O . ASN A 1 87 ? -14.730 4.257 10.942 1.00 94.12 87 ASN A O 1
ATOM 652 N N . LYS A 1 88 ? -13.518 2.365 10.823 1.00 92.81 88 LYS A N 1
ATOM 653 C CA . LYS A 1 88 ? -13.848 1.879 12.170 1.00 92.81 88 LYS A CA 1
ATOM 654 C C . LYS A 1 88 ? -12.853 2.312 13.239 1.00 92.81 88 LYS A C 1
ATOM 656 O O . LYS A 1 88 ? -13.160 2.184 14.421 1.00 92.81 88 LYS A O 1
ATOM 661 N N . PHE A 1 89 ? -11.669 2.765 12.845 1.00 92.44 89 PHE A N 1
ATOM 662 C CA . PHE A 1 89 ? -10.642 3.153 13.794 1.00 92.44 89 PHE A CA 1
ATOM 663 C C . PHE A 1 89 ? -10.996 4.476 14.480 1.00 92.44 89 PHE A C 1
ATOM 665 O O . PHE A 1 89 ? -11.101 5.514 13.830 1.00 92.44 89 PHE A O 1
ATOM 672 N N . ASP A 1 90 ? -11.113 4.429 15.805 1.00 90.00 90 ASP A N 1
ATOM 673 C CA . ASP A 1 90 ? -11.210 5.605 16.662 1.00 90.00 90 ASP A CA 1
ATOM 674 C C . ASP A 1 90 ? -10.007 5.618 17.625 1.00 90.00 90 ASP A C 1
ATOM 676 O O . ASP A 1 90 ? -9.914 4.744 18.497 1.00 90.00 90 ASP A O 1
ATOM 680 N N . PRO A 1 91 ? -9.074 6.583 17.496 1.00 85.06 91 PRO A N 1
ATOM 681 C CA . PRO A 1 91 ? -7.904 6.657 18.365 1.00 85.06 91 PRO A CA 1
ATOM 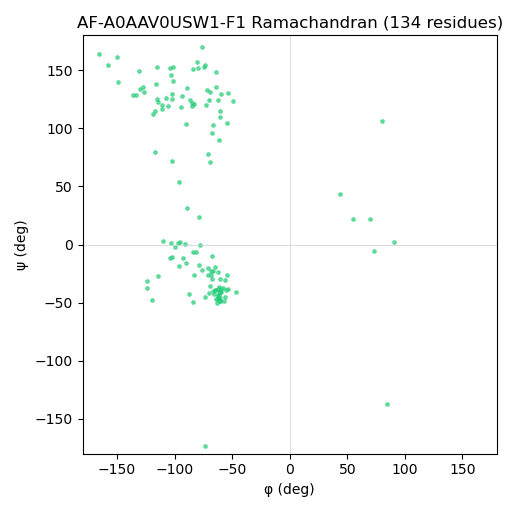682 C C . PRO A 1 91 ? -8.266 6.884 19.838 1.00 85.06 91 PRO A C 1
ATOM 684 O O . PRO A 1 91 ? -7.479 6.514 20.703 1.00 85.06 91 PRO A O 1
ATOM 687 N N . ALA A 1 92 ? -9.439 7.448 20.149 1.00 86.38 92 ALA A N 1
ATOM 688 C CA . ALA A 1 92 ? -9.880 7.649 21.529 1.00 86.38 92 ALA A CA 1
ATOM 689 C C . ALA A 1 92 ? -10.368 6.351 22.198 1.00 86.38 92 ALA A C 1
ATOM 691 O O . ALA A 1 92 ? -10.376 6.259 23.424 1.00 86.38 92 ALA A O 1
ATOM 692 N N . GLN A 1 93 ? -10.767 5.351 21.407 1.00 84.50 93 GLN A N 1
ATOM 693 C CA . GLN A 1 93 ? -11.253 4.052 21.893 1.00 84.50 93 GLN A CA 1
ATOM 694 C C . GLN A 1 93 ? -10.204 2.939 21.769 1.00 84.50 93 GLN A C 1
ATOM 696 O O . GLN A 1 93 ? -10.382 1.845 22.305 1.00 84.50 93 GLN A O 1
ATOM 701 N N . SER A 1 94 ? -9.107 3.200 21.059 1.00 84.56 94 SER A N 1
ATOM 702 C CA . SER A 1 94 ? -8.042 2.231 20.828 1.00 84.56 94 SER A CA 1
ATOM 703 C C . SER A 1 94 ? -7.038 2.212 21.984 1.00 84.56 94 SER A C 1
ATOM 705 O O . SER A 1 94 ? -6.392 3.211 22.287 1.00 84.56 94 SER A O 1
ATOM 707 N N . LEU A 1 95 ? -6.869 1.041 22.606 1.00 80.12 95 LEU A N 1
ATOM 708 C CA . LEU A 1 95 ? -5.918 0.819 23.707 1.00 80.12 95 LEU A CA 1
ATOM 709 C C . LEU A 1 95 ? -4.484 0.538 23.229 1.00 80.12 95 LEU A C 1
ATOM 711 O O . LEU A 1 95 ? -3.534 0.770 23.972 1.00 80.12 95 LEU A O 1
ATOM 715 N N . PHE A 1 96 ? -4.329 0.010 22.012 1.00 84.06 96 PHE A N 1
ATOM 716 C CA . PHE A 1 96 ? -3.062 -0.565 21.537 1.00 84.06 96 PHE A CA 1
ATOM 717 C C . PHE A 1 96 ? -2.429 0.214 20.384 1.00 84.06 96 PHE A C 1
ATOM 719 O O . PHE A 1 96 ? -1.210 0.198 20.226 1.00 84.06 96 PHE A O 1
ATOM 726 N N . PHE A 1 97 ? -3.239 0.909 19.583 1.00 88.44 97 PHE A N 1
ATOM 727 C CA . PHE A 1 97 ? -2.774 1.596 18.381 1.00 88.44 97 PHE A CA 1
ATOM 728 C C . PHE A 1 97 ? -3.203 3.054 18.379 1.00 88.44 97 PHE A C 1
ATOM 730 O O . PHE A 1 97 ? -4.361 3.367 18.637 1.00 88.44 97 PHE A O 1
ATOM 737 N 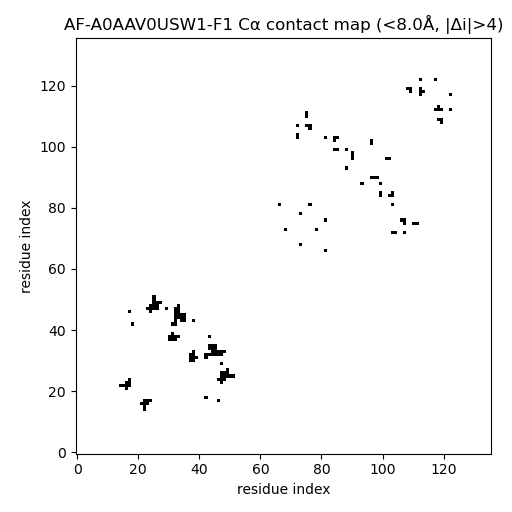N . THR A 1 98 ? -2.277 3.938 18.027 1.00 86.94 98 THR A N 1
ATOM 738 C CA . THR A 1 98 ? -2.517 5.384 17.949 1.00 86.94 98 THR A CA 1
ATOM 739 C C . THR A 1 98 ? -2.840 5.852 16.532 1.00 86.94 98 THR A C 1
ATOM 741 O O . THR A 1 98 ? -3.410 6.927 16.357 1.00 86.94 98 THR A O 1
ATOM 744 N N . THR A 1 99 ? -2.508 5.053 15.513 1.00 92.38 99 THR A N 1
ATOM 745 C CA . THR A 1 99 ? -2.692 5.410 14.104 1.00 92.38 99 THR A CA 1
ATOM 746 C C . THR A 1 99 ? -3.388 4.307 13.314 1.00 92.38 99 THR A C 1
ATOM 748 O O . THR A 1 99 ? -3.180 3.116 13.550 1.00 92.38 99 THR A O 1
ATOM 751 N N . VAL A 1 100 ? -4.143 4.716 12.289 1.00 93.19 100 VAL A N 1
ATOM 752 C CA . VAL A 1 100 ? -4.757 3.802 11.310 1.00 93.19 100 VAL A CA 1
ATOM 753 C C . VAL A 1 100 ? -3.695 2.944 10.617 1.00 93.19 100 VAL A C 1
ATOM 755 O O . VAL A 1 100 ? -3.914 1.760 10.384 1.00 93.19 100 VAL A O 1
ATOM 758 N N . SER A 1 101 ? -2.520 3.515 10.326 1.0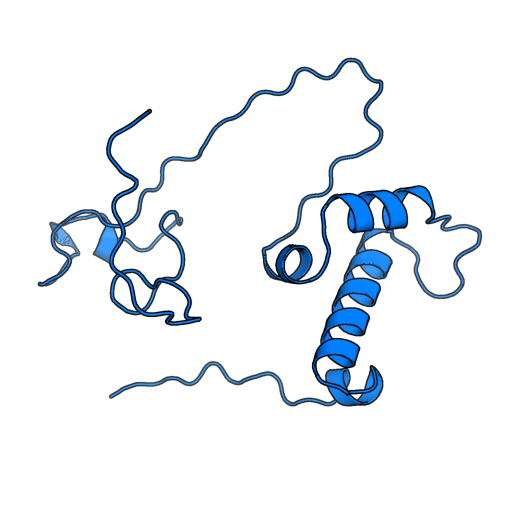0 93.06 101 SER A N 1
ATOM 759 C CA . SER A 1 101 ? -1.414 2.781 9.703 1.00 93.06 101 SER A CA 1
ATOM 760 C C . SER A 1 101 ? -0.936 1.607 10.559 1.00 93.06 101 SER A C 1
ATOM 762 O O . SER A 1 101 ? -0.705 0.530 10.020 1.00 93.06 101 SER A O 1
ATOM 764 N N . ALA A 1 102 ? -0.841 1.778 11.881 1.00 93.12 102 ALA A N 1
ATOM 765 C CA . ALA A 1 102 ? -0.429 0.706 12.781 1.00 93.12 102 ALA A CA 1
ATOM 766 C C . ALA A 1 102 ? -1.468 -0.425 12.826 1.00 93.12 102 ALA A C 1
ATOM 768 O O . ALA A 1 102 ? -1.096 -1.595 12.779 1.00 93.12 102 ALA A O 1
ATOM 769 N N . VAL A 1 103 ? -2.761 -0.083 12.834 1.00 94.44 103 VAL A N 1
ATOM 770 C CA . VAL A 1 103 ? -3.845 -1.078 12.789 1.00 94.44 103 VAL A CA 1
ATOM 771 C C . VAL A 1 103 ? -3.857 -1.838 11.466 1.00 94.44 103 VAL A C 1
ATOM 773 O O . VAL A 1 103 ? -4.011 -3.054 11.467 1.00 94.44 103 VAL A O 1
ATOM 776 N N . LEU A 1 104 ? -3.661 -1.148 10.339 1.00 95.00 104 LEU A N 1
ATOM 777 C CA . LEU A 1 104 ? -3.579 -1.790 9.024 1.00 95.00 104 LEU A CA 1
ATOM 778 C C . LEU A 1 104 ? -2.396 -2.760 8.939 1.00 95.00 104 LEU A C 1
ATOM 780 O O . LEU A 1 104 ? -2.560 -3.874 8.447 1.00 95.00 104 LEU A O 1
ATOM 784 N N . ILE A 1 105 ? -1.227 -2.367 9.457 1.00 93.75 105 ILE A N 1
ATOM 785 C CA . ILE A 1 105 ? -0.049 -3.243 9.529 1.00 93.75 105 ILE A CA 1
ATOM 786 C C . ILE A 1 105 ? -0.339 -4.455 10.415 1.00 93.75 105 ILE A C 1
ATOM 788 O O . ILE A 1 105 ? -0.024 -5.579 10.035 1.00 93.75 105 ILE A O 1
ATOM 792 N N . HIS A 1 106 ? -0.959 -4.248 11.577 1.00 93.00 106 HIS A N 1
ATOM 793 C CA . HIS A 1 106 ? -1.306 -5.344 12.475 1.00 93.00 106 HIS A CA 1
ATOM 794 C C . HIS A 1 106 ? -2.265 -6.340 11.822 1.00 93.00 106 HIS A C 1
ATOM 796 O O . HIS A 1 106 ? -1.987 -7.534 11.816 1.00 93.00 106 HIS A O 1
ATOM 802 N N . ALA A 1 107 ? -3.344 -5.849 11.207 1.00 93.62 107 ALA A N 1
ATOM 803 C CA . ALA A 1 107 ? -4.318 -6.684 10.511 1.00 93.62 107 ALA A CA 1
ATOM 804 C C . ALA A 1 107 ? -3.679 -7.481 9.361 1.00 93.62 107 ALA A C 1
ATOM 806 O O . ALA A 1 107 ? -4.012 -8.646 9.147 1.00 93.62 107 ALA A O 1
ATOM 807 N N . ALA A 1 108 ? -2.737 -6.874 8.633 1.00 94.25 108 ALA A N 1
ATOM 808 C CA . ALA A 1 108 ? -1.987 -7.559 7.585 1.00 94.25 108 ALA A CA 1
ATOM 809 C C . ALA A 1 108 ? -1.129 -8.698 8.149 1.00 94.25 108 ALA A C 1
ATOM 811 O O . ALA A 1 108 ? -1.176 -9.815 7.638 1.00 94.25 108 ALA A O 1
ATOM 812 N N . LEU A 1 109 ? -0.394 -8.441 9.232 1.00 91.81 109 LEU A N 1
ATOM 813 C CA . LEU A 1 109 ? 0.436 -9.451 9.887 1.00 91.81 109 LEU A CA 1
ATOM 814 C C . LEU A 1 109 ? -0.401 -10.581 10.497 1.00 91.81 109 LEU A C 1
ATOM 816 O O . LEU A 1 109 ? -0.026 -11.740 10.357 1.00 91.81 109 LEU A O 1
ATOM 820 N N . GLU A 1 110 ? -1.556 -10.278 11.094 1.00 91.31 110 GLU A N 1
ATOM 821 C CA . GLU A 1 110 ? -2.491 -11.299 11.593 1.00 91.31 110 GLU A CA 1
ATOM 822 C C . GLU A 1 110 ? -2.991 -12.207 10.475 1.00 91.31 110 GLU A C 1
ATOM 824 O O . GLU A 1 110 ? -3.063 -13.424 10.642 1.00 91.31 110 GLU A O 1
ATOM 829 N N . LYS A 1 111 ? -3.296 -11.632 9.309 1.00 91.81 111 LYS A N 1
ATOM 830 C CA . LYS A 1 111 ? -3.766 -12.396 8.154 1.00 91.81 111 LYS A CA 1
ATOM 831 C C . LYS A 1 111 ? -2.665 -13.281 7.566 1.00 91.81 111 LYS A C 1
ATOM 833 O O . LYS A 1 111 ? -2.959 -14.407 7.173 1.00 91.81 111 LYS A O 1
ATOM 838 N N . ILE A 1 112 ? -1.413 -12.813 7.570 1.00 89.38 112 ILE A N 1
ATOM 839 C CA . ILE A 1 112 ? -0.237 -13.626 7.216 1.00 89.38 112 ILE A CA 1
ATOM 840 C C . ILE A 1 112 ? -0.074 -14.777 8.210 1.00 89.38 112 ILE A C 1
ATOM 842 O O . ILE A 1 112 ? 0.007 -15.929 7.795 1.00 89.38 112 ILE A O 1
ATOM 846 N N . ALA A 1 113 ? -0.090 -14.481 9.513 1.00 89.12 113 ALA A N 1
ATOM 847 C CA . ALA A 1 113 ? 0.056 -15.488 10.558 1.00 89.12 113 ALA A CA 1
ATOM 848 C C . ALA A 1 113 ? -1.020 -16.577 10.423 1.00 89.12 113 ALA A C 1
ATOM 850 O O . ALA A 1 113 ? -0.697 -17.758 10.348 1.00 89.12 113 ALA A O 1
ATOM 851 N N . HIS A 1 114 ? -2.289 -16.186 10.277 1.00 87.44 114 HIS A N 1
ATOM 852 C CA . HIS A 1 114 ? -3.392 -17.125 10.064 1.00 87.44 114 HIS A CA 1
ATOM 853 C C . HIS A 1 114 ? -3.262 -17.924 8.762 1.00 87.44 114 HIS A C 1
ATOM 855 O O . HIS A 1 114 ? -3.593 -19.109 8.750 1.00 87.44 114 HIS A O 1
ATOM 861 N N . GLY A 1 115 ? -2.792 -17.298 7.679 1.00 86.25 115 GLY A N 1
ATOM 862 C CA . GLY A 1 115 ? -2.546 -17.972 6.402 1.00 86.25 115 GLY A CA 1
ATOM 863 C C . GLY A 1 115 ? -1.504 -19.087 6.511 1.00 86.25 115 GLY A C 1
ATOM 864 O O . GLY A 1 115 ? -1.685 -20.147 5.915 1.00 86.25 115 GLY A O 1
ATOM 865 N N . ASP A 1 116 ? -0.479 -18.875 7.338 1.00 84.94 116 ASP A N 1
ATOM 866 C CA . ASP A 1 116 ? 0.601 -19.834 7.592 1.00 84.94 116 ASP A CA 1
ATOM 867 C C . ASP A 1 116 ? 0.312 -20.780 8.778 1.00 84.94 116 ASP A C 1
ATOM 869 O O . ASP A 1 116 ? 1.131 -21.639 9.106 1.00 84.94 116 ASP A O 1
ATOM 873 N N . GLY A 1 117 ? -0.854 -20.650 9.426 1.00 85.88 117 GLY A N 1
ATOM 874 C CA . GLY A 1 117 ? -1.229 -21.442 10.604 1.00 85.88 117 GLY A CA 1
ATOM 875 C C . GLY A 1 117 ? -0.436 -21.101 11.872 1.00 85.88 117 GLY A C 1
ATOM 876 O O . GLY A 1 117 ? -0.343 -21.931 12.774 1.00 85.88 117 GLY A O 1
ATOM 877 N N . LEU A 1 118 ? 0.138 -19.900 11.932 1.00 87.31 118 LEU A N 1
ATOM 878 C CA . LEU A 1 118 ? 0.959 -19.383 13.021 1.00 87.31 118 LEU A CA 1
ATOM 879 C C . LEU A 1 118 ? 0.165 -18.427 13.916 1.00 87.31 118 LEU A C 1
ATOM 881 O O . LEU A 1 118 ? -0.739 -17.714 13.474 1.00 87.31 118 LEU A O 1
ATOM 885 N N . MET A 1 119 ? 0.563 -18.338 15.181 1.00 86.00 119 MET A N 1
ATOM 886 C CA . MET A 1 119 ? 0.187 -17.223 16.044 1.00 86.00 119 MET A CA 1
ATOM 887 C C . MET A 1 119 ? 1.075 -16.003 15.780 1.00 86.00 119 MET A C 1
ATOM 889 O O . MET A 1 119 ? 2.228 -16.112 15.357 1.00 86.00 119 MET A O 1
ATOM 893 N N . MET A 1 120 ? 0.574 -14.812 16.116 1.00 84.88 120 MET A N 1
ATOM 894 C CA . MET A 1 120 ? 1.311 -13.557 15.919 1.00 84.88 120 MET A CA 1
ATOM 895 C C . MET A 1 120 ? 2.691 -13.542 16.584 1.00 84.88 120 MET A C 1
ATOM 897 O O . MET A 1 120 ? 3.651 -13.054 15.994 1.00 84.88 120 MET A O 1
ATOM 901 N N . HIS A 1 121 ? 2.831 -14.102 17.789 1.00 85.75 121 HIS A N 1
ATOM 902 C CA . HIS A 1 121 ? 4.135 -14.164 18.456 1.00 85.75 121 HIS A CA 1
ATOM 903 C C . HIS A 1 121 ? 5.121 -15.103 17.744 1.00 85.75 121 HIS A C 1
ATOM 905 O O . HIS A 1 121 ? 6.325 -14.870 17.799 1.00 85.75 121 HIS A O 1
ATOM 911 N N . GLU A 1 122 ? 4.627 -16.144 17.068 1.00 83.31 122 GLU A N 1
ATOM 912 C CA . GLU A 1 122 ? 5.450 -17.083 16.302 1.00 83.31 122 GLU A CA 1
ATOM 913 C C . GLU A 1 122 ? 5.944 -16.420 15.023 1.00 83.31 122 GLU A C 1
ATOM 915 O O . GLU A 1 122 ? 7.142 -16.457 14.753 1.00 83.31 122 GLU A O 1
ATOM 920 N N . LEU A 1 123 ? 5.053 -15.723 14.305 1.00 84.12 123 LEU A N 1
ATOM 921 C CA . LEU A 1 123 ? 5.407 -14.934 13.125 1.00 84.12 123 LEU A CA 1
ATOM 922 C C . LEU A 1 123 ? 6.485 -13.887 13.457 1.00 84.12 123 LEU A C 1
ATOM 924 O O . LEU A 1 123 ? 7.473 -13.753 12.739 1.00 84.12 123 LEU A O 1
ATOM 928 N N . MET A 1 124 ? 6.335 -13.174 14.577 1.00 85.31 124 MET A N 1
ATOM 929 C CA . MET A 1 124 ? 7.297 -12.154 15.020 1.00 85.31 124 MET A CA 1
ATOM 930 C C . MET A 1 124 ? 8.646 -12.735 15.460 1.00 85.31 124 MET A C 1
ATOM 932 O O . MET A 1 124 ? 9.662 -12.041 15.400 1.00 85.31 124 MET A O 1
ATOM 936 N N . ALA A 1 125 ? 8.665 -13.991 15.910 1.00 86.50 125 ALA A N 1
ATOM 937 C CA . ALA A 1 125 ? 9.880 -14.703 16.294 1.00 86.50 125 ALA A CA 1
ATOM 938 C C . ALA A 1 125 ? 10.596 -15.351 15.098 1.00 86.50 125 ALA A C 1
ATOM 940 O O . ALA A 1 125 ? 11.705 -15.868 15.262 1.00 86.50 125 ALA A O 1
ATOM 941 N N . MET A 1 126 ? 9.998 -15.329 13.899 1.00 80.44 126 MET A N 1
ATOM 942 C CA . MET A 1 126 ? 10.638 -15.893 12.718 1.00 80.44 126 MET A CA 1
ATOM 943 C C . MET A 1 126 ? 11.917 -15.115 12.380 1.00 80.44 126 MET A C 1
ATOM 945 O O . MET A 1 126 ? 11.921 -13.878 12.367 1.00 80.44 126 MET A O 1
ATOM 949 N N . PRO A 1 127 ? 13.021 -15.813 12.061 1.00 77.00 127 PRO A N 1
ATOM 950 C CA . PRO A 1 127 ? 14.213 -15.148 11.569 1.00 77.00 127 PRO A CA 1
ATOM 951 C C . PRO A 1 127 ? 13.857 -14.406 10.281 1.00 77.00 127 PRO A C 1
ATOM 953 O O . PRO A 1 127 ? 13.271 -14.987 9.363 1.00 77.00 127 PRO A O 1
ATOM 956 N N . LYS A 1 128 ? 14.214 -13.115 10.204 1.00 62.28 128 LYS A N 1
ATOM 957 C CA . LYS A 1 128 ? 14.078 -12.336 8.967 1.00 62.28 128 LYS A CA 1
ATOM 958 C C . LYS A 1 128 ? 14.689 -13.154 7.839 1.00 62.28 128 LYS A C 1
ATOM 960 O O . LYS A 1 128 ? 15.851 -13.547 7.945 1.00 62.28 128 LYS A O 1
ATOM 965 N N . ARG A 1 129 ? 13.905 -13.427 6.793 1.00 49.97 129 ARG A N 1
ATOM 966 C CA . ARG A 1 129 ? 14.371 -14.162 5.616 1.00 49.97 129 ARG A CA 1
ATOM 967 C C . ARG A 1 129 ? 15.606 -13.429 5.095 1.00 49.97 129 ARG A C 1
ATOM 969 O O . ARG A 1 129 ? 15.492 -12.327 4.562 1.00 49.97 129 ARG A O 1
ATOM 976 N N . LEU A 1 130 ? 16.788 -13.992 5.339 1.00 39.84 130 LEU A N 1
ATOM 977 C CA . LEU A 1 130 ? 18.026 -13.491 4.765 1.00 39.84 130 LEU A CA 1
ATOM 978 C C . LEU A 1 130 ? 17.839 -13.592 3.255 1.00 39.84 130 LEU A C 1
ATOM 980 O O . LEU A 1 130 ? 17.652 -14.683 2.720 1.00 39.84 130 LEU A O 1
ATOM 984 N N . SER A 1 131 ? 17.819 -12.450 2.575 1.00 43.19 131 SER A N 1
ATOM 985 C CA . SER A 1 131 ? 17.8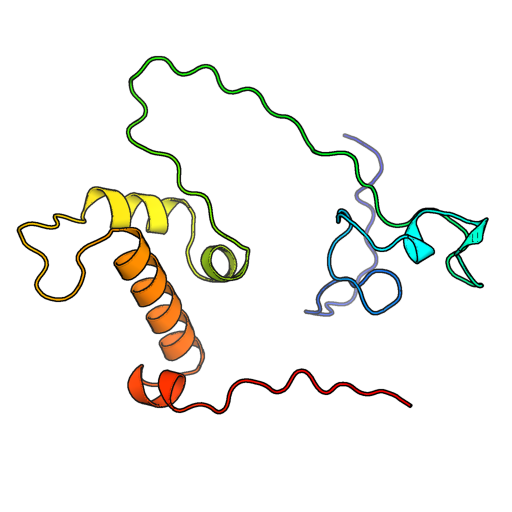85 -12.381 1.121 1.00 43.19 131 SER A CA 1
ATOM 986 C C . SE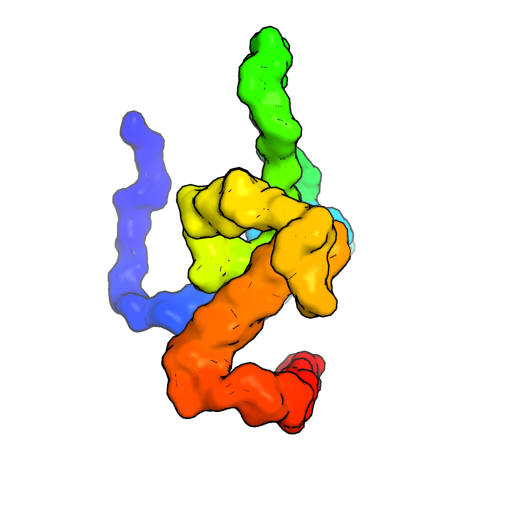R A 1 131 ? 19.290 -12.804 0.685 1.00 43.19 131 SER A C 1
ATOM 988 O O . SER A 1 131 ? 20.113 -11.978 0.303 1.00 43.19 131 SER A O 1
ATOM 990 N N . THR A 1 132 ? 19.595 -14.089 0.816 1.00 42.97 132 THR A N 1
ATOM 991 C CA . THR A 1 132 ? 20.785 -14.723 0.260 1.00 42.97 132 THR A CA 1
ATOM 992 C C . THR A 1 132 ? 20.324 -15.766 -0.732 1.00 42.97 132 THR A C 1
ATOM 994 O O . THR A 1 132 ? 20.307 -16.958 -0.448 1.00 42.97 132 THR A O 1
ATOM 997 N N . GLU A 1 133 ? 19.971 -15.294 -1.919 1.00 35.06 133 GLU A N 1
ATOM 998 C CA . GLU A 1 133 ? 20.295 -16.043 -3.123 1.00 35.06 133 GLU A CA 1
ATOM 999 C C . GLU A 1 133 ? 21.507 -15.357 -3.760 1.00 35.06 133 GLU A C 1
ATOM 1001 O O . GLU A 1 133 ? 21.422 -14.639 -4.751 1.00 35.06 133 GLU A O 1
ATOM 1006 N N . THR A 1 134 ? 22.662 -15.526 -3.112 1.00 42.28 134 THR A N 1
ATOM 1007 C CA . THR A 1 134 ? 23.959 -15.479 -3.790 1.00 42.28 134 THR A CA 1
ATOM 1008 C C . THR A 1 134 ? 24.009 -16.698 -4.702 1.00 42.28 134 THR A C 1
ATOM 1010 O O . THR A 1 134 ? 24.326 -17.795 -4.247 1.00 42.28 134 THR A O 1
ATOM 1013 N N . PHE A 1 135 ? 23.655 -16.518 -5.971 1.00 39.94 135 PHE A N 1
ATOM 1014 C CA . PHE A 1 135 ? 23.971 -17.495 -7.006 1.00 39.94 135 PHE A CA 1
ATOM 1015 C C . PHE A 1 135 ? 25.365 -17.199 -7.564 1.00 39.94 135 PHE A C 1
ATOM 1017 O O . PHE A 1 135 ? 25.655 -16.065 -7.951 1.00 39.94 135 PHE A O 1
ATOM 1024 N N . SER A 1 136 ? 26.221 -18.226 -7.506 1.00 35.34 136 SER A N 1
ATOM 1025 C CA . SER A 1 136 ? 27.460 -18.344 -8.289 1.00 35.34 136 SER A CA 1
ATOM 1026 C C . SER A 1 136 ? 27.176 -18.400 -9.784 1.00 35.34 136 SER A C 1
ATOM 1028 O O . SER A 1 136 ? 26.080 -18.881 -10.149 1.00 35.34 136 SER A O 1
#

Sequence (136 aa):
MSKDDQATGAGVIGVKRIAGSLAMARAFGDFYLKCPKLSSTPFQQSTVTLEPSITTVYMDGSEKYVILASDGLWDVITPQEAVHIGNKFDPAQSLFFTTVSAVLIHAALEKIAHGDGLMMHELMAMPKRLSTETFS

InterPro domains:
  IPR001932 PPM-type phosphatase-like domain [PF00481] (11-88)
  IPR001932 PPM-type phosphatase-like domain [PS51746] (1-136)
  IPR015655 Protein phosphatase 2C [PTHR47992] (7-109)
  IPR036457 PPM-type phosphatase-like domain superfamily [G3DSA:3.60.40.10] (3-134)
  IPR036457 PPM-type phosphatase-like domain superfamily [SSF81606] (11-112)